Protein AF-A0A956L5M6-F1 (afdb_monomer)

Nearest PDB structures (foldseek):
  8uvk-assembly1_A  TM=6.983E-01  e=7.114E-03  Campylobacter jejuni
  2b7n-assembly1_A  TM=6.073E-01  e=9.674E-01  Helicobacter pylori
  4kwv-assembly1_F  TM=6.230E-01  e=2.844E+00  Homo sapiens
  7xgn-assembly1_B  TM=6.017E-01  e=5.836E+00  Streptomyces pyridomyceticus
  1qpn-assembly1_A  TM=6.376E-01  e=7.875E+00  Mycobacterium tuberculosis H37Rv

pLDDT: mean 85.86, std 18.77, range [33.44, 98.44]

Structure (mmCIF, N/CA/C/O backbone):
data_AF-A0A956L5M6-F1
#
_entry.id   AF-A0A956L5M6-F1
#
loop_
_atom_site.group_PDB
_atom_site.id
_atom_site.type_symbol
_atom_site.label_atom_id
_atom_site.label_alt_id
_atom_site.label_comp_id
_atom_site.label_asym_id
_atom_site.label_entity_id
_atom_site.label_seq_id
_atom_site.pdbx_PDB_ins_code
_atom_site.Cartn_x
_atom_site.Cartn_y
_atom_site.Cartn_z
_atom_site.occupancy
_atom_site.B_iso_or_equiv
_atom_site.auth_seq_id
_atom_site.auth_comp_id
_atom_site.auth_asym_id
_atom_site.auth_atom_id
_atom_site.pdbx_PDB_model_num
ATOM 1 N N . MET A 1 1 ? -26.782 23.041 36.029 1.00 50.81 1 MET A N 1
ATOM 2 C CA . MET A 1 1 ? -25.426 22.561 36.381 1.00 50.81 1 MET A CA 1
ATOM 3 C C . MET A 1 1 ? -25.430 21.042 36.408 1.00 50.81 1 MET A C 1
ATOM 5 O O . MET A 1 1 ? -26.110 20.491 37.263 1.00 50.81 1 MET A O 1
ATOM 9 N N . ARG A 1 2 ? -24.744 20.417 35.442 1.00 42.31 2 ARG A N 1
ATOM 10 C CA . ARG A 1 2 ? -24.200 19.039 35.387 1.00 42.31 2 ARG A CA 1
ATOM 11 C C . ARG A 1 2 ? -23.857 18.788 33.911 1.00 42.31 2 ARG A C 1
ATOM 13 O O . ARG A 1 2 ? -24.755 18.639 33.099 1.00 42.31 2 ARG A O 1
ATOM 20 N N . SER A 1 3 ? -22.668 19.213 33.500 1.00 40.84 3 SER A N 1
ATOM 21 C CA . SER A 1 3 ? -21.453 18.386 33.401 1.00 40.84 3 SER A CA 1
ATOM 22 C C . SER A 1 3 ? -21.388 17.673 32.053 1.00 40.84 3 SER A C 1
ATOM 24 O O . SER A 1 3 ? -21.962 16.610 31.862 1.00 40.84 3 SER A O 1
ATOM 26 N N . SER A 1 4 ? -20.695 18.358 31.146 1.00 44.12 4 SER A N 1
ATOM 27 C CA . SER A 1 4 ? -19.933 17.897 29.990 1.00 44.12 4 SER A CA 1
ATOM 28 C C . SER A 1 4 ? -19.878 16.383 29.766 1.00 44.12 4 SER A C 1
ATOM 30 O O . SER A 1 4 ? -19.154 15.670 30.456 1.00 44.12 4 SER A O 1
ATOM 32 N N . GLY A 1 5 ? -20.550 15.925 28.711 1.00 41.75 5 GLY A N 1
ATOM 33 C CA . GLY A 1 5 ? -20.112 14.752 27.966 1.00 41.75 5 GLY A CA 1
ATOM 34 C C . GLY A 1 5 ? -18.943 15.161 27.076 1.00 41.75 5 GLY A C 1
ATOM 35 O O . GLY A 1 5 ? -19.151 15.595 25.947 1.00 41.75 5 GLY A O 1
ATOM 36 N N . LEU A 1 6 ? -17.719 15.087 27.602 1.00 49.19 6 LEU A N 1
ATOM 37 C CA . LEU A 1 6 ? -16.526 15.025 26.762 1.00 49.19 6 LEU A CA 1
ATOM 38 C C . LEU A 1 6 ? -16.540 13.645 26.106 1.00 49.19 6 LEU A C 1
ATOM 40 O O . LEU A 1 6 ? -16.171 12.652 26.726 1.00 49.19 6 LEU A O 1
ATOM 44 N N . GLY A 1 7 ? -17.047 13.589 24.875 1.00 40.94 7 GLY A N 1
ATOM 45 C CA . GLY A 1 7 ? -16.761 12.475 23.987 1.00 40.94 7 GLY A CA 1
ATOM 46 C C . GLY A 1 7 ? -15.250 12.401 23.828 1.00 40.94 7 GLY A C 1
ATOM 47 O O . GLY A 1 7 ? -14.621 13.394 23.459 1.00 40.94 7 GLY A O 1
ATOM 48 N N . ASP A 1 8 ? -14.683 11.253 24.174 1.00 44.72 8 ASP A N 1
ATOM 49 C CA . ASP A 1 8 ? -13.283 10.924 23.955 1.00 44.72 8 ASP A CA 1
ATOM 50 C C . ASP A 1 8 ? -13.026 10.996 22.442 1.00 44.72 8 ASP A C 1
ATOM 52 O O . ASP A 1 8 ? -13.296 10.066 21.684 1.00 44.72 8 ASP A O 1
ATOM 56 N N . GLY A 1 9 ? -12.593 12.169 21.978 1.00 43.31 9 GLY A N 1
ATOM 57 C CA . GLY A 1 9 ? -12.312 12.493 20.582 1.00 43.31 9 GLY A CA 1
ATOM 58 C C . GLY A 1 9 ? -11.009 11.867 20.102 1.00 43.31 9 GLY A C 1
ATOM 59 O O . GLY A 1 9 ? -10.219 12.527 19.428 1.00 43.31 9 GLY A O 1
ATOM 60 N N . SER A 1 10 ? -10.759 10.608 20.461 1.00 45.53 10 SER A N 1
ATOM 61 C CA . SER A 1 10 ? -9.657 9.837 19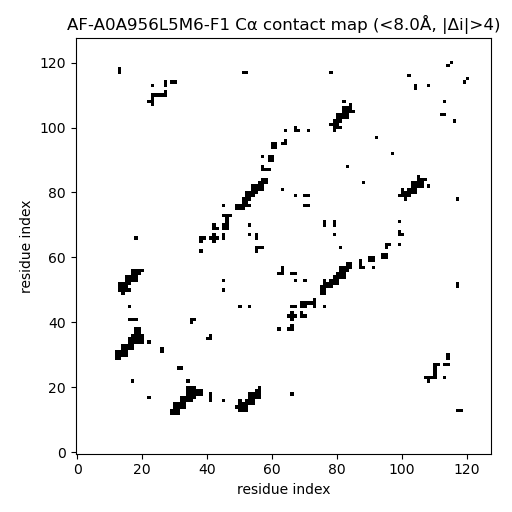.907 1.00 45.53 10 SER A CA 1
ATOM 62 C C . SER A 1 10 ? -10.067 9.391 18.506 1.00 45.53 10 SER A C 1
ATOM 64 O O . SER A 1 10 ? -10.508 8.263 18.286 1.00 45.53 10 SER A O 1
ATOM 66 N N . SER A 1 11 ? -9.993 10.323 17.550 1.00 53.97 11 SER A N 1
ATOM 67 C CA . SER A 1 11 ? -9.967 9.981 16.130 1.00 53.97 11 SER A CA 1
ATOM 68 C C . SER A 1 11 ? -8.773 9.054 15.937 1.00 53.97 11 SER A C 1
ATOM 70 O O . SER A 1 11 ? -7.622 9.494 15.889 1.00 53.97 11 SER A O 1
ATOM 72 N N . SER A 1 12 ? -9.043 7.750 15.956 1.00 71.62 12 SER A N 1
ATOM 73 C CA . SER A 1 12 ? -8.035 6.732 15.713 1.00 71.62 12 SER A CA 1
ATOM 74 C C . SER A 1 12 ? -7.602 6.915 14.267 1.00 71.62 12 SER A C 1
ATOM 76 O O . SER A 1 12 ? -8.362 6.623 13.346 1.00 71.62 12 SER A O 1
ATOM 78 N N . LYS A 1 13 ? -6.423 7.513 14.074 1.00 86.88 13 LYS A N 1
ATOM 79 C CA . LYS A 1 13 ? -5.856 7.746 12.746 1.00 86.88 13 LYS A CA 1
ATOM 80 C C . LYS A 1 13 ? -5.753 6.421 12.006 1.00 86.88 13 LYS A C 1
ATOM 82 O O . LYS A 1 13 ? -5.365 5.416 12.599 1.00 86.88 13 LYS A O 1
ATOM 87 N N . VAL A 1 14 ? -6.051 6.446 10.712 1.00 92.12 14 VAL A N 1
ATOM 88 C CA . VAL A 1 14 ? -5.905 5.265 9.861 1.00 92.12 14 VAL A CA 1
ATOM 89 C C . VAL A 1 14 ? -4.417 4.978 9.696 1.00 92.12 14 VAL A C 1
ATOM 91 O O . VAL A 1 14 ? -3.655 5.855 9.276 1.00 92.12 14 VAL A O 1
ATOM 94 N N . ARG A 1 15 ? -3.992 3.770 10.063 1.00 95.62 15 ARG A N 1
ATOM 95 C CA . ARG A 1 15 ? -2.583 3.375 10.057 1.00 95.62 15 ARG A CA 1
ATOM 96 C C . ARG A 1 15 ? -2.186 2.834 8.699 1.00 95.62 15 ARG A C 1
ATOM 98 O O . ARG A 1 15 ? -2.767 1.871 8.202 1.00 95.62 15 ARG A O 1
ATOM 105 N N . VAL A 1 16 ? -1.149 3.429 8.123 1.00 96.94 16 VAL A N 1
ATOM 106 C CA . VAL A 1 16 ? -0.650 3.081 6.795 1.00 96.94 16 VAL A CA 1
ATOM 107 C C . VAL A 1 16 ? 0.816 2.705 6.886 1.00 96.94 16 VAL A C 1
ATOM 109 O O . VAL A 1 16 ? 1.629 3.497 7.355 1.00 96.94 16 VAL A O 1
ATOM 112 N N . LEU A 1 17 ? 1.165 1.520 6.396 1.00 98.19 17 LEU A N 1
ATOM 113 C CA . LEU A 1 17 ? 2.557 1.165 6.153 1.00 98.19 17 LEU A CA 1
ATOM 114 C C . LEU A 1 17 ? 2.954 1.632 4.752 1.00 98.19 17 LEU A C 1
ATOM 116 O O . LEU A 1 17 ? 2.333 1.234 3.768 1.00 98.19 17 LEU A O 1
ATOM 120 N N . TRP A 1 18 ? 4.008 2.433 4.656 1.00 98.06 18 TRP A N 1
ATOM 121 C CA . TRP A 1 18 ? 4.665 2.784 3.404 1.00 98.06 18 TRP A CA 1
ATOM 122 C C . TRP A 1 18 ? 5.983 2.016 3.278 1.00 98.06 18 TRP A C 1
ATOM 124 O O . TRP A 1 18 ? 6.957 2.316 3.967 1.00 98.06 18 TRP A O 1
ATOM 134 N N . ALA A 1 19 ? 6.020 1.029 2.386 1.00 97.69 19 ALA A N 1
ATOM 135 C CA . ALA A 1 19 ? 7.204 0.241 2.075 1.00 97.69 19 ALA A CA 1
ATOM 136 C C . ALA A 1 19 ? 7.989 0.896 0.924 1.00 97.69 19 ALA A C 1
ATOM 138 O O . ALA A 1 19 ? 7.656 0.714 -0.250 1.00 97.69 19 ALA A O 1
ATOM 139 N N . GLY A 1 20 ? 9.004 1.695 1.262 1.00 94.25 20 GLY A N 1
ATOM 140 C CA . GLY A 1 20 ? 9.789 2.485 0.307 1.00 94.25 20 GLY A CA 1
ATOM 141 C C . GLY A 1 20 ? 10.351 3.777 0.908 1.00 94.25 20 GLY A C 1
ATOM 142 O O . GLY A 1 20 ? 10.255 3.998 2.113 1.00 94.25 20 GLY A O 1
ATOM 143 N N . VAL A 1 21 ? 10.935 4.635 0.062 1.00 88.56 21 VAL A N 1
ATOM 144 C CA . VAL A 1 21 ? 11.706 5.821 0.503 1.00 88.56 21 VAL A CA 1
ATOM 145 C C . VAL A 1 21 ? 11.040 7.175 0.243 1.00 88.56 21 VAL A C 1
ATOM 147 O O . VAL A 1 21 ? 11.436 8.147 0.874 1.00 88.56 21 VAL A O 1
ATOM 150 N N . ASP A 1 22 ? 10.008 7.239 -0.608 1.00 89.88 22 ASP A N 1
ATOM 151 C CA . ASP A 1 22 ? 9.380 8.508 -1.029 1.00 89.88 22 ASP A CA 1
ATOM 152 C C . ASP A 1 22 ? 7.871 8.595 -0.700 1.00 89.88 22 ASP A C 1
ATOM 154 O O . ASP A 1 22 ? 7.039 8.679 -1.614 1.00 89.88 22 ASP A O 1
ATOM 158 N N . PRO A 1 23 ? 7.471 8.542 0.584 1.00 91.19 23 PRO A N 1
ATOM 159 C CA . PRO A 1 23 ? 6.100 8.841 0.992 1.00 91.19 23 PRO A CA 1
ATOM 160 C C . PRO A 1 23 ? 5.761 10.327 0.757 1.00 91.19 23 PRO A C 1
ATOM 162 O O . PRO A 1 23 ? 6.657 11.170 0.706 1.00 91.19 23 PRO A O 1
ATOM 165 N N . PRO A 1 24 ? 4.470 10.697 0.664 1.00 88.56 24 PRO A N 1
ATOM 166 C CA . PRO A 1 24 ? 4.075 12.103 0.663 1.00 88.56 24 PRO A CA 1
ATOM 167 C C . PRO A 1 24 ? 4.484 12.808 1.966 1.00 88.56 24 PRO A C 1
ATOM 169 O O . PRO A 1 24 ? 4.104 12.369 3.053 1.00 88.56 24 PRO A O 1
ATOM 172 N N . ASP A 1 25 ? 5.176 13.944 1.839 1.00 88.44 25 ASP A N 1
ATOM 173 C CA . ASP A 1 25 ? 5.631 14.787 2.951 1.00 88.44 25 ASP A CA 1
ATOM 174 C C . ASP A 1 25 ? 5.061 16.222 2.834 1.00 88.44 25 ASP A C 1
ATOM 176 O O . ASP A 1 25 ? 5.243 16.870 1.796 1.00 88.44 25 ASP A O 1
ATOM 180 N N . PRO A 1 26 ? 4.333 16.739 3.847 1.00 85.81 26 PRO A N 1
ATOM 181 C CA . PRO A 1 26 ? 3.882 16.038 5.055 1.00 85.81 26 PRO A CA 1
ATOM 182 C C . PRO A 1 26 ? 2.786 15.002 4.753 1.00 85.81 26 PRO A C 1
ATOM 184 O O . PRO A 1 26 ? 2.011 15.190 3.807 1.00 85.81 26 PRO A O 1
ATOM 187 N N . PRO A 1 27 ? 2.618 13.952 5.579 1.00 88.19 27 PRO A N 1
ATOM 188 C CA . PRO A 1 27 ? 1.540 12.988 5.389 1.00 88.19 27 PRO A CA 1
ATOM 189 C C . PRO A 1 27 ? 0.148 13.645 5.536 1.00 88.19 27 PRO A C 1
ATOM 191 O O . PRO A 1 27 ? 0.000 14.758 6.072 1.00 88.19 27 PRO A O 1
ATOM 194 N N . PRO A 1 28 ? -0.924 13.010 5.030 1.00 89.50 28 PRO A N 1
ATOM 195 C CA . PRO A 1 28 ? -2.289 13.465 5.291 1.00 89.50 28 PRO A CA 1
ATOM 196 C C . PRO A 1 28 ? -2.606 13.424 6.793 1.00 89.50 28 PRO A C 1
ATOM 198 O O . PRO A 1 28 ? -2.275 12.458 7.469 1.00 89.50 28 PRO A O 1
ATOM 201 N N . ALA A 1 29 ? -3.272 14.455 7.325 1.00 88.69 29 ALA A N 1
ATOM 202 C CA . ALA A 1 29 ? -3.461 14.617 8.776 1.00 88.69 29 ALA A CA 1
ATOM 203 C C . ALA A 1 29 ? -4.267 13.481 9.444 1.00 88.69 29 ALA A C 1
ATOM 205 O O . ALA A 1 29 ? -4.065 13.193 10.625 1.00 88.69 29 ALA A O 1
ATOM 206 N N . ALA A 1 30 ? -5.162 12.846 8.682 1.00 89.50 30 ALA A N 1
ATOM 207 C CA . ALA A 1 30 ? -5.989 11.722 9.119 1.00 89.50 30 ALA A CA 1
ATOM 208 C C . ALA A 1 30 ? -5.252 10.367 9.112 1.00 89.50 30 ALA A C 1
ATOM 210 O O . ALA A 1 30 ? -5.809 9.375 9.581 1.00 89.50 30 ALA A O 1
ATOM 211 N N . LEU A 1 31 ? -4.024 10.316 8.581 1.00 92.62 31 LEU A N 1
ATOM 212 C CA . LEU A 1 31 ? -3.232 9.095 8.466 1.00 92.62 31 LEU A CA 1
ATOM 213 C C . LEU A 1 31 ? -2.062 9.102 9.455 1.00 92.62 31 LEU A C 1
ATOM 215 O O . LEU A 1 31 ? -1.408 10.125 9.669 1.00 92.62 31 LEU A O 1
ATOM 219 N N . ASP A 1 32 ? -1.793 7.937 10.032 1.00 94.56 32 ASP A N 1
ATOM 220 C CA . ASP A 1 32 ? -0.546 7.614 10.724 1.00 94.56 32 ASP A CA 1
ATOM 221 C C . ASP A 1 32 ? 0.321 6.789 9.763 1.00 94.56 32 ASP A C 1
ATOM 223 O O . ASP A 1 32 ? 0.083 5.595 9.573 1.00 94.56 32 ASP A O 1
ATOM 227 N N . VAL A 1 33 ? 1.254 7.452 9.069 1.00 95.25 33 VAL A N 1
ATOM 228 C CA . VAL A 1 33 ? 2.098 6.824 8.040 1.00 95.25 33 VAL A CA 1
ATOM 229 C C . VAL A 1 33 ? 3.403 6.349 8.671 1.00 95.25 33 VAL A C 1
ATOM 231 O O . VAL A 1 33 ? 4.233 7.156 9.084 1.00 95.25 33 VAL A O 1
ATOM 234 N N . VAL A 1 34 ? 3.592 5.033 8.705 1.00 96.81 34 VAL A N 1
ATOM 235 C CA . VAL A 1 34 ? 4.831 4.379 9.130 1.00 96.81 34 VAL A CA 1
ATOM 236 C C . VAL A 1 34 ? 5.643 4.045 7.888 1.00 96.81 34 VAL A C 1
ATOM 238 O O . VAL A 1 34 ? 5.198 3.267 7.048 1.00 96.81 34 VAL A O 1
ATOM 241 N N . CYS A 1 35 ? 6.835 4.620 7.769 1.00 96.38 35 CYS A N 1
ATOM 242 C CA . CYS A 1 35 ? 7.710 4.405 6.620 1.00 96.38 35 CYS A CA 1
ATOM 243 C C . CYS A 1 35 ? 8.770 3.357 6.950 1.00 96.38 35 CYS A C 1
ATOM 245 O O . CYS A 1 35 ? 9.489 3.501 7.937 1.00 96.38 35 CYS A O 1
ATOM 247 N N . GLU A 1 36 ? 8.892 2.336 6.107 1.00 97.69 36 GLU A N 1
ATOM 248 C CA . GLU A 1 36 ? 9.915 1.301 6.231 1.00 97.69 36 GLU A CA 1
ATOM 249 C C . GLU A 1 36 ? 10.570 1.046 4.863 1.00 97.69 36 GLU A C 1
ATOM 251 O O . GLU A 1 36 ? 9.936 0.479 3.970 1.00 97.69 36 GLU A O 1
ATOM 256 N N . PRO A 1 37 ? 11.831 1.464 4.658 1.00 95.81 37 PRO A N 1
ATOM 257 C CA . PRO A 1 37 ? 12.514 1.284 3.380 1.00 95.81 37 PRO A CA 1
ATOM 258 C C . PRO A 1 37 ? 12.992 -0.156 3.136 1.00 95.81 37 PRO A C 1
ATOM 260 O O . PRO A 1 37 ? 13.209 -0.542 1.988 1.00 95.81 37 PRO A O 1
ATOM 263 N N . SER A 1 38 ? 13.182 -0.966 4.182 1.00 97.50 38 SER A N 1
ATOM 264 C CA . SER A 1 38 ? 13.613 -2.356 4.047 1.00 97.50 38 SER A CA 1
ATOM 265 C C . SER A 1 38 ? 12.436 -3.264 3.720 1.00 97.50 38 SER A C 1
ATOM 267 O O . SER A 1 38 ? 11.570 -3.510 4.556 1.00 97.50 38 SER A O 1
ATOM 269 N N . VAL A 1 39 ? 12.454 -3.859 2.528 1.00 96.75 39 VAL A N 1
ATOM 270 C CA . VAL A 1 39 ? 11.417 -4.789 2.045 1.00 96.75 39 VAL A CA 1
ATOM 271 C C . VAL A 1 39 ? 11.166 -5.933 3.030 1.00 96.75 39 VAL A C 1
ATOM 273 O O . VAL A 1 39 ? 10.018 -6.264 3.315 1.00 96.75 39 VAL A O 1
ATOM 276 N N . ALA A 1 40 ? 12.225 -6.515 3.600 1.00 97.50 40 ALA A N 1
ATOM 277 C CA . ALA A 1 40 ? 12.097 -7.617 4.552 1.00 97.50 40 ALA A CA 1
ATOM 278 C C . ALA A 1 40 ? 11.412 -7.182 5.859 1.00 97.50 40 ALA A C 1
ATOM 280 O O . ALA A 1 40 ? 10.590 -7.917 6.409 1.00 97.50 40 ALA A O 1
ATOM 281 N N . VAL A 1 41 ? 11.727 -5.980 6.352 1.00 98.12 41 VAL A N 1
ATOM 282 C CA . VAL A 1 41 ? 11.111 -5.442 7.572 1.00 98.12 41 VAL A CA 1
ATOM 283 C C . VAL A 1 41 ? 9.674 -5.016 7.290 1.00 98.12 41 VAL A C 1
ATOM 285 O O . VAL A 1 41 ? 8.790 -5.373 8.063 1.00 98.12 41 VAL A O 1
ATOM 288 N N . ALA A 1 42 ? 9.420 -4.351 6.163 1.00 98.00 42 ALA A N 1
ATOM 289 C CA . ALA A 1 42 ? 8.087 -3.966 5.721 1.00 98.00 42 ALA A CA 1
ATOM 290 C C . ALA A 1 42 ? 7.167 -5.182 5.551 1.00 98.00 42 ALA A C 1
ATOM 292 O O . ALA A 1 42 ? 6.048 -5.161 6.048 1.00 98.00 42 ALA A O 1
ATOM 293 N N . ALA A 1 43 ? 7.637 -6.266 4.925 1.00 98.19 43 ALA A N 1
ATOM 294 C CA . ALA A 1 43 ? 6.861 -7.499 4.794 1.00 98.19 43 ALA A CA 1
ATOM 295 C C . ALA A 1 43 ? 6.516 -8.095 6.168 1.00 98.19 43 ALA A C 1
ATOM 297 O O . ALA A 1 43 ? 5.364 -8.437 6.424 1.00 98.19 43 ALA A O 1
ATOM 298 N N . ARG A 1 44 ? 7.487 -8.150 7.090 1.00 98.44 44 ARG A N 1
ATOM 299 C CA . ARG A 1 44 ? 7.240 -8.610 8.463 1.00 98.44 44 ARG A CA 1
ATOM 300 C C . ARG A 1 44 ? 6.209 -7.730 9.177 1.00 98.44 44 ARG A C 1
ATOM 302 O O . ARG A 1 44 ? 5.274 -8.258 9.759 1.00 98.44 44 ARG A O 1
ATOM 309 N N . LEU A 1 45 ? 6.359 -6.406 9.111 1.00 98.38 45 LEU A N 1
ATOM 310 C CA . LEU A 1 45 ? 5.426 -5.451 9.716 1.00 98.38 45 LEU A CA 1
ATOM 311 C C . LEU A 1 45 ? 4.019 -5.583 9.120 1.00 98.38 45 LEU A C 1
ATOM 313 O O . LEU A 1 45 ? 3.051 -5.660 9.869 1.00 98.38 45 LEU A O 1
ATOM 317 N N . ALA A 1 46 ? 3.903 -5.682 7.795 1.00 97.56 46 ALA A N 1
ATOM 318 C CA . ALA A 1 46 ? 2.633 -5.902 7.107 1.00 97.56 46 ALA A CA 1
ATOM 319 C C . ALA A 1 46 ? 1.944 -7.201 7.555 1.00 97.56 46 ALA A C 1
ATOM 321 O O . ALA A 1 46 ? 0.718 -7.255 7.622 1.00 97.56 46 ALA A O 1
ATOM 322 N N . GLN A 1 47 ? 2.722 -8.233 7.891 1.00 97.88 47 GLN A N 1
ATOM 323 C CA . GLN A 1 47 ? 2.209 -9.510 8.378 1.00 97.88 47 GLN A CA 1
ATOM 324 C C . GLN A 1 47 ? 1.761 -9.471 9.846 1.00 97.88 47 GLN A C 1
ATOM 326 O O . GLN A 1 47 ? 0.794 -10.143 10.197 1.00 97.88 47 GLN A O 1
ATOM 331 N N . THR A 1 48 ? 2.467 -8.744 10.718 1.00 97.19 48 THR A N 1
ATOM 332 C CA . THR A 1 48 ? 2.290 -8.876 12.178 1.00 97.19 48 THR A CA 1
ATOM 333 C C . THR A 1 48 ? 1.581 -7.704 12.846 1.00 97.19 48 THR A C 1
ATOM 335 O O . THR A 1 48 ? 0.995 -7.878 13.913 1.00 97.19 48 THR A O 1
ATOM 338 N N . GLU A 1 49 ? 1.637 -6.510 12.261 1.00 96.19 49 GLU A N 1
ATOM 339 C CA . GLU A 1 49 ? 1.108 -5.288 12.870 1.00 96.19 49 GLU A CA 1
ATOM 340 C C . GLU A 1 49 ? -0.289 -4.923 12.334 1.00 96.19 49 GLU A C 1
ATOM 342 O O . GLU A 1 49 ? -0.661 -5.292 11.217 1.00 96.19 49 GLU A O 1
ATOM 347 N N . PRO A 1 50 ? -1.101 -4.186 13.113 1.00 92.81 50 PRO A N 1
ATOM 348 C CA . PRO A 1 50 ? -2.441 -3.777 12.706 1.00 92.81 50 PRO A CA 1
ATOM 349 C C . PRO A 1 50 ? -2.403 -2.524 11.815 1.00 92.81 50 PRO A C 1
ATOM 351 O O . PRO A 1 50 ? -2.689 -1.421 12.283 1.00 92.81 50 PRO A O 1
ATOM 354 N N . PHE A 1 51 ? -2.047 -2.684 10.541 1.00 95.88 51 PHE A N 1
ATOM 355 C CA . PHE A 1 51 ? -2.198 -1.630 9.532 1.00 95.88 51 PHE A CA 1
ATOM 356 C C . PHE A 1 51 ? -3.550 -1.736 8.830 1.00 95.88 51 PHE A C 1
ATOM 358 O O . PHE A 1 51 ? -3.977 -2.835 8.499 1.00 95.88 51 PHE A O 1
ATOM 365 N N . ASP A 1 52 ? -4.186 -0.600 8.548 1.00 95.00 52 ASP A N 1
ATOM 366 C CA . ASP A 1 52 ? -5.403 -0.541 7.733 1.00 95.00 52 ASP A CA 1
ATOM 367 C C . ASP A 1 52 ? -5.075 -0.613 6.235 1.00 95.00 52 ASP A C 1
ATOM 369 O O . ASP A 1 52 ? -5.835 -1.179 5.444 1.00 95.00 52 ASP A O 1
ATOM 373 N N . ALA A 1 53 ? -3.926 -0.054 5.841 1.00 96.50 53 ALA A N 1
ATOM 374 C CA . ALA A 1 53 ? -3.448 -0.050 4.466 1.00 96.50 53 ALA A CA 1
ATOM 375 C C . ALA A 1 53 ? -1.936 -0.277 4.372 1.00 96.50 53 ALA A C 1
ATOM 377 O O . ALA A 1 53 ? -1.165 0.163 5.226 1.00 96.50 53 ALA A O 1
ATOM 378 N N . VAL A 1 54 ? -1.512 -0.906 3.279 1.00 98.06 54 VAL A N 1
ATOM 379 C CA . VAL A 1 54 ? -0.105 -1.060 2.904 1.00 98.06 54 VAL A CA 1
ATOM 380 C C . VAL A 1 54 ? 0.097 -0.465 1.515 1.00 98.06 54 VAL A C 1
ATOM 382 O O . VAL A 1 54 ? -0.621 -0.811 0.578 1.00 98.06 54 VAL A O 1
ATOM 385 N N . VAL A 1 55 ? 1.075 0.429 1.384 1.00 97.88 55 VAL A N 1
ATOM 386 C CA . VAL A 1 55 ? 1.519 1.015 0.116 1.00 97.88 55 VAL A CA 1
ATOM 387 C C . VAL A 1 55 ? 2.942 0.557 -0.151 1.00 97.88 55 VAL A C 1
ATOM 389 O O . VAL A 1 55 ? 3.804 0.736 0.705 1.00 97.88 55 VAL A O 1
ATOM 392 N N . VAL A 1 56 ? 3.205 -0.001 -1.330 1.00 97.75 56 VAL A N 1
ATOM 393 C CA . VAL A 1 56 ? 4.556 -0.438 -1.718 1.00 97.75 56 VAL A CA 1
ATOM 394 C C . VAL A 1 56 ? 5.060 0.365 -2.904 1.00 97.75 56 VAL A C 1
ATOM 396 O O . VAL A 1 56 ? 4.311 0.640 -3.843 1.00 97.75 56 VAL A O 1
ATOM 399 N N . ASP A 1 57 ? 6.336 0.734 -2.877 1.00 93.62 57 ASP A N 1
ATOM 400 C CA . ASP A 1 57 ? 7.021 1.292 -4.035 1.00 93.62 57 ASP A CA 1
ATOM 401 C C . ASP A 1 57 ? 7.043 0.290 -5.201 1.00 93.62 57 ASP A C 1
ATOM 403 O O . ASP A 1 57 ? 7.560 -0.819 -5.091 1.00 93.62 57 ASP A O 1
ATOM 407 N N . GLY A 1 58 ? 6.484 0.698 -6.337 1.00 88.88 58 GLY A N 1
ATOM 408 C CA . GLY A 1 58 ? 6.337 -0.104 -7.544 1.00 88.88 58 GLY A CA 1
ATOM 409 C C . GLY A 1 58 ? 7.603 -0.267 -8.384 1.00 88.88 58 GLY A C 1
ATOM 410 O O . GLY A 1 58 ? 7.502 -0.765 -9.501 1.00 88.88 58 GLY A O 1
ATOM 411 N N . GLY A 1 59 ? 8.768 0.184 -7.906 1.00 88.31 59 GLY A N 1
ATOM 412 C CA . GLY A 1 59 ? 10.026 0.114 -8.653 1.00 88.31 59 GLY A CA 1
ATOM 413 C C . GLY A 1 59 ? 10.576 -1.289 -8.897 1.00 88.31 59 GLY A C 1
ATOM 414 O O . GLY A 1 59 ? 11.252 -1.488 -9.904 1.00 88.31 59 GLY A O 1
ATOM 415 N N . ASP A 1 60 ? 10.258 -2.248 -8.027 1.00 93.75 60 ASP A N 1
ATOM 416 C CA . ASP A 1 60 ? 10.680 -3.645 -8.149 1.00 93.75 60 ASP A CA 1
ATOM 417 C C . ASP A 1 60 ? 9.495 -4.608 -7.908 1.00 93.75 60 ASP A C 1
ATOM 419 O O . ASP A 1 60 ? 8.980 -4.679 -6.786 1.00 93.75 60 ASP A O 1
ATOM 423 N N . PRO A 1 61 ? 9.053 -5.379 -8.923 1.00 95.06 61 PRO A N 1
ATOM 424 C CA . PRO A 1 61 ? 7.931 -6.312 -8.793 1.00 95.06 61 PRO A CA 1
ATOM 425 C C . PRO A 1 61 ? 8.113 -7.395 -7.720 1.00 95.06 61 PRO A C 1
ATOM 427 O O . PRO A 1 61 ? 7.129 -7.815 -7.101 1.00 95.06 61 PRO A O 1
ATOM 430 N N . ALA A 1 62 ? 9.349 -7.842 -7.473 1.00 95.31 62 ALA A N 1
ATOM 431 C CA . ALA A 1 62 ? 9.625 -8.851 -6.451 1.00 95.31 62 ALA A CA 1
ATOM 432 C C . ALA A 1 62 ? 9.362 -8.292 -5.044 1.00 95.31 62 ALA A C 1
ATOM 434 O O . ALA A 1 62 ? 8.680 -8.928 -4.237 1.00 95.31 62 ALA A O 1
ATOM 435 N N . SER A 1 63 ? 9.826 -7.068 -4.785 1.00 95.25 63 SER A N 1
ATOM 436 C CA . SER A 1 63 ? 9.551 -6.333 -3.549 1.00 95.25 63 SER A CA 1
ATOM 437 C C . SER A 1 63 ? 8.055 -6.088 -3.333 1.00 95.25 63 SER A C 1
ATOM 439 O O . SER A 1 63 ? 7.548 -6.332 -2.236 1.00 95.25 63 SER A O 1
ATOM 441 N N . VAL A 1 64 ? 7.326 -5.683 -4.382 1.00 97.25 64 VAL A N 1
ATOM 442 C CA . VAL A 1 64 ? 5.861 -5.511 -4.327 1.00 97.25 64 VAL A CA 1
ATOM 443 C C . VAL A 1 64 ? 5.164 -6.815 -3.958 1.00 97.25 64 VAL A C 1
ATOM 445 O O . VAL A 1 64 ? 4.363 -6.841 -3.023 1.00 97.25 64 VAL A O 1
ATOM 448 N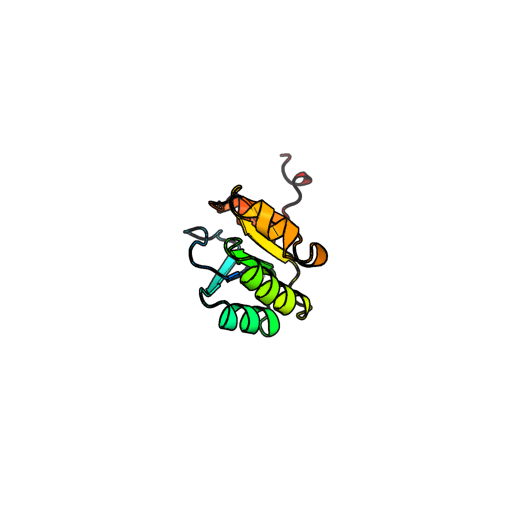 N . SER A 1 65 ? 5.495 -7.905 -4.651 1.00 97.50 65 SER A N 1
ATOM 449 C CA . SER A 1 65 ? 4.895 -9.217 -4.401 1.00 97.50 65 SER A CA 1
ATOM 450 C C . SER A 1 65 ? 5.143 -9.690 -2.970 1.00 97.50 65 SER A C 1
ATOM 452 O O . SER A 1 65 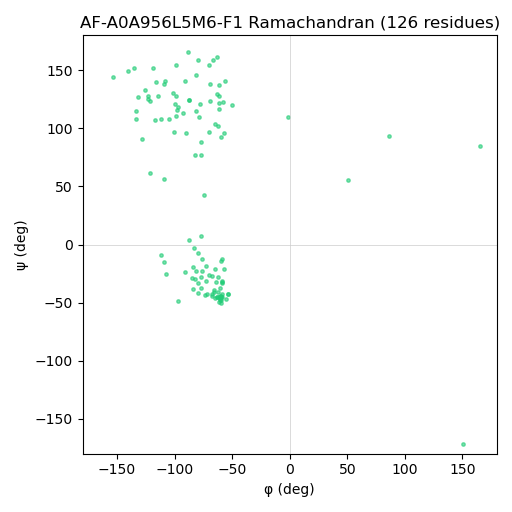? 4.211 -10.136 -2.305 1.00 97.50 65 SER A O 1
ATOM 454 N N . ALA A 1 66 ? 6.374 -9.549 -2.467 1.00 97.62 66 ALA A N 1
ATOM 455 C CA . ALA A 1 66 ? 6.741 -9.982 -1.122 1.00 97.62 66 ALA A CA 1
ATOM 456 C C . ALA A 1 66 ? 5.943 -9.248 -0.032 1.00 97.62 66 ALA A C 1
ATOM 458 O O . ALA A 1 66 ? 5.367 -9.884 0.853 1.00 97.62 66 ALA A O 1
ATOM 459 N N . VAL A 1 67 ? 5.873 -7.915 -0.105 1.00 98.31 67 VAL A N 1
ATOM 460 C CA . VAL A 1 67 ? 5.187 -7.108 0.916 1.00 98.31 67 VAL A CA 1
ATOM 461 C C . VAL A 1 67 ? 3.669 -7.270 0.825 1.00 98.31 67 VAL A C 1
ATOM 463 O O . VAL A 1 67 ? 3.015 -7.435 1.855 1.00 98.31 67 VAL A O 1
ATOM 466 N N . LEU A 1 68 ? 3.087 -7.275 -0.380 1.00 97.75 68 LEU A N 1
ATOM 467 C CA . LEU A 1 68 ? 1.635 -7.407 -0.530 1.00 97.75 68 LEU A CA 1
ATOM 468 C C . LEU A 1 68 ? 1.123 -8.819 -0.234 1.00 97.75 68 LEU A C 1
ATOM 470 O O . LEU A 1 68 ? 0.015 -8.951 0.284 1.00 97.75 68 LEU A O 1
ATOM 474 N N . ALA A 1 69 ? 1.905 -9.869 -0.500 1.00 97.12 69 ALA A N 1
ATOM 475 C CA . ALA A 1 69 ? 1.557 -11.226 -0.075 1.00 97.12 69 ALA A CA 1
ATOM 476 C C . ALA A 1 69 ? 1.565 -11.353 1.457 1.00 97.12 69 ALA A C 1
ATOM 478 O O . ALA A 1 69 ? 0.655 -11.949 2.031 1.00 97.12 69 ALA A O 1
ATOM 479 N N . ALA A 1 70 ? 2.546 -10.740 2.128 1.00 97.56 70 ALA A N 1
ATOM 480 C CA . ALA A 1 70 ? 2.591 -10.684 3.586 1.00 97.56 70 ALA A CA 1
ATOM 481 C C . ALA A 1 70 ? 1.386 -9.915 4.157 1.00 97.56 70 ALA A C 1
ATOM 483 O O . ALA A 1 70 ? 0.706 -10.412 5.054 1.00 97.56 70 ALA A O 1
ATOM 484 N N . ALA A 1 71 ? 1.057 -8.764 3.564 1.00 96.94 71 ALA A N 1
ATOM 485 C CA . ALA A 1 71 ? -0.133 -7.988 3.898 1.00 96.94 71 ALA A CA 1
ATOM 486 C C . ALA A 1 71 ? -1.436 -8.785 3.697 1.00 96.94 71 ALA A C 1
ATOM 488 O O . ALA A 1 71 ? -2.316 -8.750 4.546 1.00 96.94 71 ALA A O 1
ATOM 489 N N . ALA A 1 72 ? -1.553 -9.547 2.604 1.00 95.56 72 ALA A N 1
ATOM 490 C CA . ALA A 1 72 ? -2.730 -10.366 2.304 1.00 95.56 72 ALA A CA 1
ATOM 491 C C . ALA A 1 72 ? -2.963 -11.506 3.311 1.00 95.56 72 ALA A C 1
ATOM 493 O O . ALA A 1 72 ? -4.076 -12.013 3.402 1.00 95.56 72 ALA A O 1
ATOM 494 N N . SER A 1 73 ? -1.925 -11.916 4.046 1.00 94.81 73 SER A N 1
ATOM 495 C CA . SER A 1 73 ? -2.033 -12.911 5.121 1.00 94.81 73 SER A CA 1
ATOM 496 C C . SER A 1 73 ? -2.488 -12.326 6.465 1.00 94.81 73 SER A C 1
ATOM 498 O O . SER A 1 73 ? -2.667 -13.073 7.424 1.00 94.81 73 SER A O 1
ATOM 500 N N . ASN A 1 74 ? -2.667 -11.004 6.542 1.00 94.06 74 ASN A N 1
ATOM 501 C CA . ASN A 1 74 ? -3.094 -10.287 7.735 1.00 94.06 74 ASN A CA 1
ATOM 502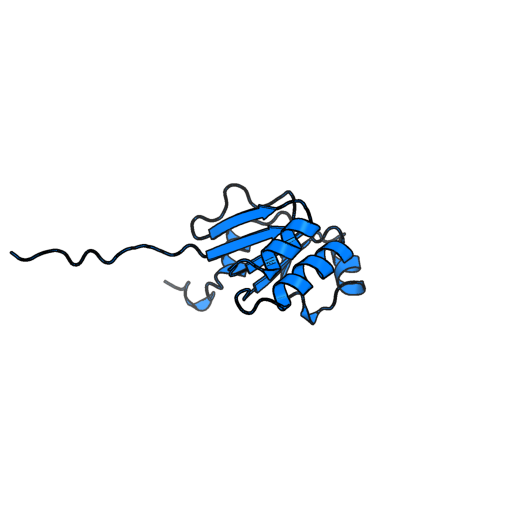 C C . ASN A 1 74 ? -4.500 -9.706 7.532 1.00 94.06 74 ASN A C 1
ATOM 504 O O . ASN A 1 74 ? -4.671 -8.703 6.841 1.00 94.06 74 ASN A O 1
ATOM 508 N N . ASP A 1 75 ? -5.495 -10.286 8.206 1.00 91.62 75 ASP A N 1
ATOM 509 C CA . ASP A 1 75 ? -6.912 -9.893 8.101 1.00 91.62 75 ASP A CA 1
ATOM 510 C C . ASP A 1 75 ? -7.200 -8.434 8.501 1.00 91.62 75 ASP A C 1
ATOM 512 O O . ASP A 1 75 ? -8.291 -7.916 8.251 1.00 91.62 75 ASP A O 1
ATOM 516 N N . ARG A 1 76 ? -6.251 -7.754 9.159 1.00 90.81 76 ARG A N 1
ATOM 517 C CA . ARG A 1 76 ? -6.400 -6.341 9.531 1.00 90.81 76 ARG A CA 1
ATOM 518 C C . ARG A 1 76 ? -6.074 -5.390 8.385 1.00 90.81 76 ARG A C 1
ATOM 520 O O . ARG A 1 76 ? -6.596 -4.277 8.393 1.00 90.81 76 ARG A O 1
ATOM 527 N N . VAL A 1 77 ? -5.282 -5.823 7.401 1.00 93.62 77 VAL A N 1
ATOM 528 C CA . VAL A 1 77 ? -4.955 -5.005 6.232 1.00 93.62 77 VAL A CA 1
ATOM 529 C C . VAL A 1 77 ? -6.124 -5.025 5.259 1.00 93.62 77 VAL A C 1
ATOM 531 O O . VAL A 1 77 ? -6.399 -6.025 4.601 1.00 93.62 77 VAL A O 1
ATOM 534 N N . ARG A 1 78 ? -6.809 -3.888 5.143 1.00 91.44 78 ARG A N 1
ATOM 535 C CA . ARG A 1 78 ? -7.992 -3.737 4.286 1.00 91.44 78 ARG A CA 1
ATOM 536 C C . ARG A 1 78 ? -7.659 -3.268 2.880 1.00 91.44 78 ARG A C 1
ATOM 538 O O . ARG A 1 78 ? -8.475 -3.465 1.989 1.00 91.44 78 ARG A O 1
ATOM 545 N N . ARG A 1 79 ? -6.515 -2.597 2.705 1.00 93.00 79 ARG A N 1
ATOM 546 C CA . ARG A 1 79 ? -6.096 -1.994 1.434 1.00 93.00 79 ARG A CA 1
ATOM 547 C C . ARG A 1 79 ? -4.660 -2.360 1.090 1.00 93.00 79 ARG A C 1
ATOM 549 O O . ARG A 1 79 ? -3.743 -2.100 1.869 1.00 93.00 79 ARG A O 1
ATOM 556 N N . ARG A 1 80 ? -4.457 -2.889 -0.114 1.00 95.50 80 ARG A N 1
ATOM 557 C CA . ARG A 1 80 ? -3.138 -3.200 -0.689 1.00 95.50 80 ARG A CA 1
ATOM 558 C C . ARG A 1 80 ? -2.897 -2.367 -1.941 1.00 95.50 80 ARG A C 1
ATOM 560 O O . ARG A 1 80 ? -3.510 -2.583 -2.986 1.00 95.50 80 ARG A O 1
ATOM 567 N N . LEU A 1 81 ? -2.021 -1.380 -1.816 1.00 96.06 81 LEU A N 1
ATOM 568 C CA . LEU A 1 81 ? -1.797 -0.336 -2.809 1.00 96.06 81 LEU A CA 1
ATOM 569 C C . LEU A 1 81 ? -0.352 -0.385 -3.318 1.00 96.06 81 LEU A C 1
ATOM 571 O O . LEU A 1 81 ? 0.570 -0.763 -2.595 1.00 96.06 81 LEU A O 1
ATOM 575 N N . VAL A 1 82 ? -0.139 0.064 -4.552 1.00 96.31 82 VAL A N 1
ATOM 576 C CA . VAL A 1 82 ? 1.205 0.206 -5.136 1.00 96.31 82 VAL A CA 1
ATOM 577 C C . VAL A 1 82 ? 1.399 1.624 -5.642 1.00 96.31 82 VAL A C 1
ATOM 579 O O . VAL A 1 82 ? 0.540 2.137 -6.347 1.00 96.31 82 VAL A O 1
ATOM 582 N N . ALA A 1 83 ? 2.526 2.257 -5.333 1.00 96.00 83 ALA A N 1
ATOM 583 C CA . ALA A 1 83 ? 2.907 3.558 -5.874 1.00 96.00 83 ALA A CA 1
ATOM 584 C C . ALA A 1 83 ? 3.888 3.375 -7.039 1.00 96.00 83 ALA A C 1
ATOM 586 O O . ALA A 1 83 ? 5.032 2.995 -6.816 1.00 96.00 83 ALA A O 1
ATOM 587 N N . SER A 1 84 ? 3.483 3.658 -8.278 1.00 94.81 84 SER A N 1
ATOM 588 C CA . SER A 1 84 ? 4.274 3.339 -9.476 1.00 94.81 84 SER A CA 1
ATOM 589 C C . SER A 1 84 ? 4.326 4.484 -10.490 1.00 94.81 84 SER A C 1
ATOM 591 O O . SER A 1 84 ? 3.410 5.305 -10.581 1.00 94.81 84 SER A O 1
ATOM 593 N N . THR A 1 85 ? 5.408 4.546 -11.266 1.00 93.88 85 THR A N 1
ATOM 594 C CA . THR A 1 85 ? 5.518 5.398 -12.459 1.00 93.88 85 THR A CA 1
ATOM 595 C C . THR A 1 85 ? 5.006 4.670 -13.709 1.00 93.88 85 THR A C 1
ATOM 597 O O . THR A 1 85 ? 4.892 3.446 -13.748 1.00 93.88 85 THR A O 1
ATOM 600 N N . TYR A 1 86 ? 4.776 5.413 -14.796 1.00 90.56 86 TYR A N 1
ATOM 601 C CA . TYR A 1 86 ? 4.400 4.822 -16.088 1.00 90.56 86 TYR A CA 1
ATOM 602 C C . TYR A 1 86 ? 5.445 3.831 -16.636 1.00 90.56 86 TYR A C 1
ATOM 604 O O . TYR A 1 86 ? 5.095 2.866 -17.307 1.00 90.56 86 TYR A O 1
ATOM 612 N N . THR A 1 87 ? 6.730 4.043 -16.336 1.00 91.81 87 THR A N 1
ATOM 613 C CA . THR A 1 87 ? 7.822 3.173 -16.799 1.00 91.81 87 THR A CA 1
ATOM 614 C C . THR A 1 87 ? 7.919 1.863 -16.019 1.00 91.81 87 THR A C 1
ATOM 616 O O . THR A 1 87 ? 8.373 0.864 -16.567 1.00 91.81 87 THR A O 1
ATOM 619 N N . GLN A 1 88 ? 7.485 1.856 -14.759 1.00 91.50 88 GLN A N 1
ATOM 620 C CA . GLN A 1 88 ? 7.509 0.687 -13.876 1.00 91.50 88 GLN A CA 1
ATOM 621 C C . GLN A 1 88 ? 6.272 -0.207 -14.059 1.00 91.50 88 GLN A C 1
ATOM 623 O O . GLN A 1 88 ? 6.349 -1.425 -13.886 1.00 91.50 88 GLN A O 1
ATOM 628 N N . LEU A 1 89 ? 5.140 0.385 -14.457 1.00 90.31 89 LEU A N 1
ATOM 629 C CA . LEU A 1 89 ? 3.851 -0.297 -14.572 1.00 90.31 89 LEU A CA 1
ATOM 630 C C . LEU A 1 89 ? 3.871 -1.577 -15.436 1.00 90.31 89 LEU A C 1
ATOM 632 O O . LEU A 1 89 ? 3.287 -2.568 -14.997 1.00 90.31 89 LEU A O 1
ATOM 636 N N . PRO A 1 90 ? 4.546 -1.635 -16.606 1.00 91.06 90 PRO A N 1
ATOM 637 C CA . PRO A 1 90 ? 4.591 -2.863 -17.401 1.00 91.06 90 PRO A CA 1
ATOM 638 C C . PRO A 1 90 ? 5.219 -4.049 -16.659 1.00 91.06 90 PRO A C 1
ATOM 640 O O . PRO A 1 90 ? 4.744 -5.173 -16.802 1.00 91.06 90 PRO A O 1
ATOM 643 N N . GLY A 1 91 ? 6.258 -3.804 -15.851 1.00 90.50 91 GLY A N 1
ATOM 644 C CA . GLY A 1 91 ? 6.890 -4.842 -15.032 1.00 90.50 91 GLY A CA 1
ATOM 645 C C . GLY A 1 91 ? 5.954 -5.343 -13.936 1.00 90.50 91 GLY A C 1
ATOM 646 O O . GLY A 1 91 ? 5.803 -6.546 -13.757 1.00 90.50 91 GLY A O 1
ATOM 647 N N . LEU A 1 92 ? 5.245 -4.428 -13.268 1.00 91.44 92 LEU A N 1
ATOM 648 C CA . LEU A 1 92 ? 4.259 -4.789 -12.248 1.00 91.44 92 LEU A CA 1
ATOM 649 C C . LEU A 1 92 ? 3.126 -5.653 -12.805 1.00 91.44 92 LEU A C 1
ATOM 651 O O . LEU A 1 92 ? 2.790 -6.668 -12.210 1.00 91.44 92 LEU A O 1
ATOM 655 N N . VAL A 1 93 ? 2.560 -5.270 -13.952 1.00 90.31 93 VAL A N 1
ATOM 656 C CA . VAL A 1 93 ? 1.457 -6.010 -14.589 1.00 90.31 93 VAL A CA 1
ATOM 657 C C . VAL A 1 93 ? 1.892 -7.409 -15.030 1.00 90.31 93 VAL A C 1
ATOM 659 O O . VAL A 1 93 ? 1.080 -8.330 -15.031 1.00 90.31 93 VAL A O 1
ATOM 662 N N . ARG A 1 94 ? 3.159 -7.573 -15.424 1.00 92.62 94 ARG A N 1
ATOM 663 C CA . ARG A 1 94 ? 3.692 -8.858 -15.882 1.00 92.62 94 ARG A CA 1
ATOM 664 C C . ARG A 1 94 ? 4.037 -9.797 -14.727 1.00 92.62 94 ARG A C 1
ATOM 666 O O . ARG A 1 94 ? 3.783 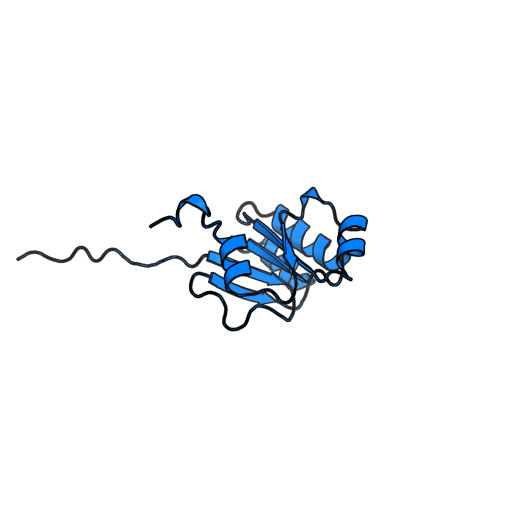-10.993 -14.836 1.00 92.62 94 ARG A O 1
ATOM 673 N N . ASP A 1 95 ? 4.635 -9.258 -13.667 1.00 93.75 95 ASP A N 1
ATOM 674 C CA . ASP A 1 95 ? 5.380 -10.055 -12.688 1.00 93.75 95 ASP A CA 1
ATOM 675 C C . ASP A 1 95 ? 4.709 -10.120 -11.298 1.00 93.75 95 ASP A C 1
ATOM 677 O O . ASP A 1 95 ? 5.145 -10.905 -10.458 1.00 93.75 95 ASP A O 1
ATOM 681 N N . VAL A 1 96 ? 3.648 -9.340 -11.039 1.00 93.81 96 VAL A N 1
ATOM 682 C CA . VAL A 1 96 ? 2.894 -9.360 -9.768 1.00 93.81 96 VAL A CA 1
ATOM 683 C C . VAL A 1 96 ? 1.513 -9.985 -9.967 1.00 93.81 96 VAL A C 1
ATOM 685 O O . VAL A 1 96 ? 0.812 -9.673 -10.928 1.00 93.81 96 VAL A O 1
ATOM 688 N N . ASP A 1 97 ? 1.077 -10.832 -9.027 1.00 92.31 97 ASP A N 1
ATOM 689 C CA . ASP A 1 97 ? -0.298 -11.344 -9.016 1.00 92.31 97 ASP A CA 1
ATOM 690 C C . ASP A 1 97 ? -1.294 -10.182 -8.863 1.00 92.31 97 ASP A C 1
ATOM 692 O O . ASP A 1 97 ? -1.338 -9.499 -7.836 1.00 92.31 97 ASP A O 1
ATOM 696 N N . ALA A 1 98 ? -2.133 -9.985 -9.882 1.00 86.56 98 ALA A N 1
ATOM 697 C CA . ALA A 1 98 ? -3.148 -8.938 -9.920 1.00 86.56 98 ALA A CA 1
ATOM 698 C C . ALA A 1 98 ? -4.144 -9.005 -8.745 1.00 86.56 98 ALA A C 1
ATOM 700 O O . ALA A 1 98 ? -4.764 -7.999 -8.421 1.00 86.56 98 ALA A O 1
ATOM 701 N N . ARG A 1 99 ? -4.292 -10.157 -8.076 1.00 91.12 99 ARG A N 1
ATOM 702 C CA . ARG A 1 99 ? -5.146 -10.309 -6.883 1.00 91.12 99 ARG A CA 1
ATOM 703 C C . ARG A 1 99 ? -4.564 -9.649 -5.633 1.00 91.12 99 ARG A C 1
ATOM 705 O O . ARG A 1 99 ? -5.296 -9.436 -4.667 1.00 91.12 99 ARG A O 1
ATOM 712 N N . LEU A 1 100 ? -3.262 -9.366 -5.629 1.00 92.25 100 LEU A N 1
ATOM 713 C CA . LEU A 1 100 ? -2.584 -8.701 -4.517 1.00 92.25 100 LEU A CA 1
ATOM 714 C C . LEU A 1 100 ? -2.747 -7.182 -4.566 1.00 92.25 100 LEU A C 1
ATOM 716 O O . LEU A 1 100 ? -2.737 -6.549 -3.514 1.00 92.25 100 LEU A O 1
ATOM 720 N N . ILE A 1 101 ? -2.881 -6.602 -5.762 1.00 92.81 101 ILE A N 1
ATOM 721 C CA . ILE A 1 101 ? -2.945 -5.152 -5.964 1.00 92.81 101 ILE A CA 1
ATOM 722 C C . ILE A 1 101 ? -4.404 -4.725 -6.102 1.00 92.81 101 ILE A C 1
ATOM 724 O O . ILE A 1 101 ? -5.063 -5.047 -7.084 1.00 92.81 101 ILE A O 1
ATOM 728 N N . GLU A 1 102 ? -4.895 -3.922 -5.164 1.00 93.06 102 GLU A N 1
ATOM 729 C CA . GLU A 1 102 ? -6.231 -3.328 -5.279 1.00 93.06 102 GLU A CA 1
ATOM 730 C C . GLU A 1 102 ? -6.214 -2.055 -6.123 1.00 93.06 102 GLU A C 1
ATOM 732 O O . GLU A 1 102 ? -7.139 -1.792 -6.891 1.00 93.06 102 GLU A O 1
ATOM 737 N N . ARG A 1 103 ? -5.162 -1.240 -5.986 1.00 93.44 103 ARG A N 1
ATOM 738 C CA . ARG A 1 103 ? -5.052 0.034 -6.700 1.00 93.44 103 ARG A CA 1
ATOM 739 C C . ARG A 1 103 ? -3.602 0.451 -6.905 1.00 93.44 103 ARG A C 1
ATOM 741 O O . ARG A 1 103 ? -2.760 0.294 -6.021 1.00 93.44 103 ARG A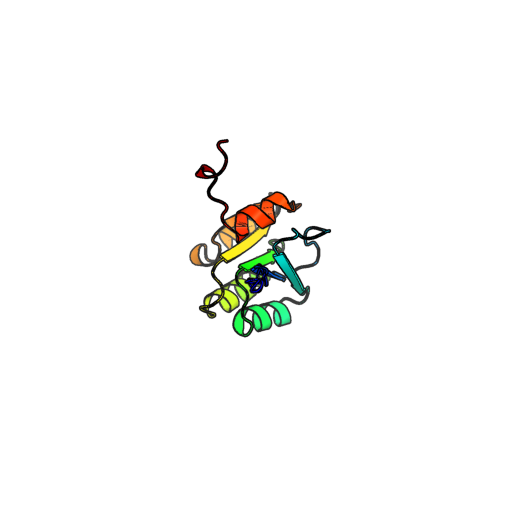 O 1
ATOM 748 N N . VAL A 1 104 ? -3.345 1.065 -8.058 1.00 94.88 104 VAL A N 1
ATOM 749 C CA . VAL A 1 104 ? -2.073 1.720 -8.372 1.00 94.88 104 VAL A CA 1
ATOM 750 C C . VAL A 1 104 ? -2.212 3.233 -8.196 1.00 94.88 104 VAL A C 1
ATOM 752 O O . VAL A 1 104 ? -3.143 3.857 -8.707 1.00 94.88 104 VAL A O 1
ATOM 755 N N . LEU A 1 105 ? -1.276 3.829 -7.467 1.00 95.25 105 LEU A N 1
ATOM 756 C CA . LEU A 1 105 ? -1.112 5.260 -7.275 1.00 95.25 105 LEU A CA 1
ATOM 757 C C . LEU A 1 105 ? -0.004 5.747 -8.212 1.00 95.25 105 LEU A C 1
ATOM 759 O O . LEU A 1 105 ? 1.131 5.285 -8.128 1.00 95.25 105 LEU A O 1
ATOM 763 N N . ALA A 1 106 ? -0.324 6.686 -9.099 1.00 94.69 106 ALA A N 1
ATOM 764 C CA . ALA A 1 106 ? 0.681 7.344 -9.923 1.00 94.69 106 ALA A CA 1
ATOM 765 C C . ALA A 1 106 ? 1.667 8.126 -9.043 1.00 94.69 106 ALA A C 1
ATOM 767 O O . ALA A 1 106 ? 1.241 8.910 -8.194 1.00 94.69 106 ALA A O 1
ATOM 768 N N . LYS A 1 107 ? 2.967 7.911 -9.254 1.00 93.31 107 LYS A N 1
ATOM 769 C CA . LYS A 1 107 ? 4.037 8.702 -8.635 1.00 93.31 107 LYS A CA 1
ATOM 770 C C . LYS A 1 107 ? 4.273 10.030 -9.383 1.00 93.31 107 LYS A C 1
ATOM 772 O O . LYS A 1 107 ? 4.205 10.027 -10.614 1.00 93.31 107 LYS A O 1
ATOM 777 N N . PRO A 1 108 ? 4.635 11.126 -8.684 1.00 93.75 108 PRO A N 1
ATOM 778 C CA . PRO A 1 108 ? 4.728 11.249 -7.223 1.00 93.75 108 PRO A CA 1
ATOM 779 C C . PRO A 1 108 ? 3.341 11.201 -6.562 1.00 93.75 108 PRO A C 1
ATOM 781 O O . PRO A 1 108 ? 2.393 11.800 -7.064 1.00 93.75 108 PRO A O 1
ATOM 784 N N . VAL A 1 109 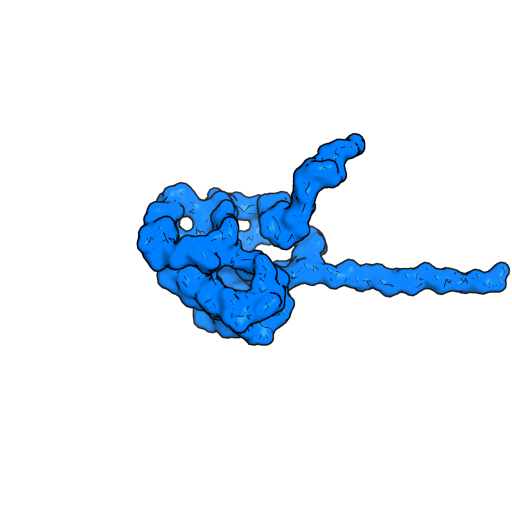? 3.219 10.483 -5.438 1.00 95.06 109 VAL A N 1
ATOM 785 C CA . VAL A 1 109 ? 1.925 10.311 -4.759 1.00 95.06 109 VAL A CA 1
ATOM 786 C C . VAL A 1 109 ? 1.597 11.567 -3.964 1.00 95.06 109 VAL A C 1
ATOM 788 O O . VAL A 1 109 ? 2.339 11.951 -3.064 1.00 95.06 109 VAL A O 1
ATOM 791 N N . SER A 1 110 ? 0.471 12.207 -4.274 1.00 94.06 110 SER A N 1
ATOM 792 C CA . SER A 1 110 ? 0.027 13.387 -3.525 1.00 94.06 110 SER A CA 1
ATOM 793 C C . SER A 1 110 ? -0.660 13.015 -2.206 1.00 94.06 110 SER A C 1
ATOM 795 O O . SER A 1 110 ? -1.210 11.923 -2.047 1.00 94.06 110 SER A O 1
ATOM 797 N N . ARG A 1 111 ? -0.707 13.966 -1.262 1.00 93.44 111 ARG A N 1
ATOM 798 C CA . ARG A 1 111 ? -1.430 13.811 0.015 1.00 93.44 111 ARG A CA 1
ATOM 799 C C . ARG A 1 111 ? -2.901 13.441 -0.197 1.00 93.44 111 ARG A C 1
ATOM 801 O O . ARG A 1 111 ? -3.399 12.513 0.432 1.00 93.44 111 ARG A O 1
ATOM 808 N N . ALA A 1 112 ? -3.579 14.149 -1.102 1.00 90.88 112 ALA A N 1
ATOM 809 C CA . ALA A 1 112 ? -4.984 13.902 -1.417 1.00 90.88 112 ALA A CA 1
ATOM 810 C C . ALA A 1 112 ? -5.178 12.508 -2.022 1.00 90.88 112 ALA A C 1
ATOM 812 O O . ALA A 1 112 ? -6.050 11.763 -1.593 1.00 90.88 112 ALA A O 1
ATOM 813 N N . GLN A 1 113 ? -4.317 12.120 -2.964 1.00 93.06 113 GLN A N 1
ATOM 814 C CA . GLN A 1 113 ? -4.367 10.802 -3.589 1.00 93.06 113 GLN A CA 1
ATOM 815 C C . GLN A 1 113 ? -4.206 9.669 -2.570 1.00 93.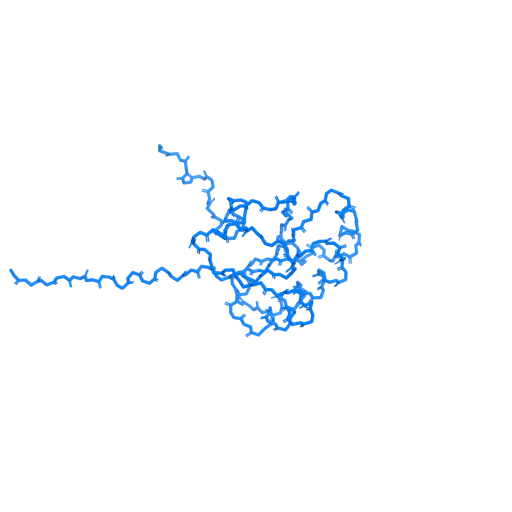06 113 GLN A C 1
ATOM 817 O O . GLN A 1 113 ? -4.970 8.707 -2.624 1.00 93.06 113 GLN A O 1
ATOM 822 N N . LEU A 1 114 ? -3.256 9.788 -1.635 1.00 93.50 114 LEU A N 1
ATOM 823 C CA . LEU A 1 114 ? -3.080 8.799 -0.572 1.00 93.50 114 LEU A CA 1
ATOM 824 C C . LEU A 1 114 ? -4.302 8.754 0.359 1.00 93.50 114 LEU A C 1
ATOM 826 O O . LEU A 1 114 ? -4.802 7.671 0.648 1.00 93.50 114 LEU A O 1
ATOM 830 N N . ALA A 1 115 ? -4.819 9.911 0.785 1.00 92.25 115 ALA A N 1
ATOM 831 C CA . ALA A 1 115 ? -6.002 9.979 1.642 1.00 92.25 115 ALA A CA 1
ATOM 832 C C . ALA A 1 115 ? -7.231 9.336 0.980 1.00 92.25 115 ALA A C 1
ATOM 834 O O . ALA A 1 115 ? -7.875 8.488 1.592 1.00 92.25 115 ALA A O 1
ATOM 835 N N . HIS A 1 116 ? -7.512 9.672 -0.283 1.00 90.44 116 HIS A N 1
ATOM 836 C CA . HIS A 1 116 ? -8.624 9.088 -1.036 1.00 90.44 116 HIS A CA 1
ATOM 837 C C . HIS A 1 116 ? -8.468 7.581 -1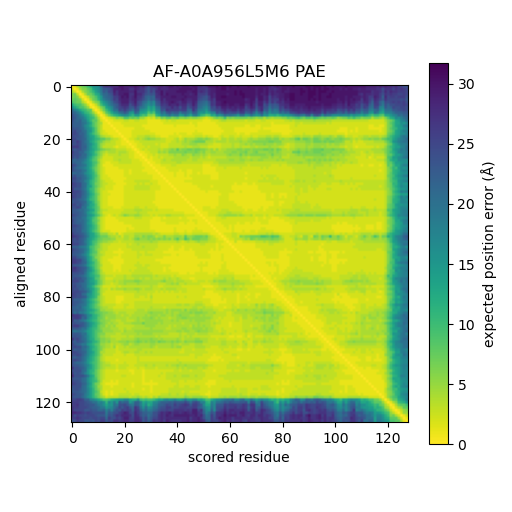.233 1.00 90.44 116 HIS A C 1
ATOM 839 O O . HIS A 1 116 ? -9.445 6.852 -1.120 1.00 90.44 116 HIS A O 1
ATOM 845 N N . ALA A 1 117 ? -7.256 7.100 -1.519 1.00 91.81 117 ALA A N 1
ATOM 846 C CA . ALA A 1 117 ? -7.020 5.676 -1.742 1.00 91.81 117 ALA A CA 1
ATOM 847 C C . ALA A 1 117 ? -7.153 4.822 -0.471 1.00 91.81 117 ALA A C 1
ATOM 849 O O . ALA A 1 117 ? -7.427 3.629 -0.575 1.00 91.81 117 ALA A O 1
ATOM 850 N N . VAL A 1 118 ? -6.933 5.415 0.705 1.00 91.56 118 VAL A N 1
ATOM 851 C CA . VAL A 1 118 ? -6.926 4.704 1.990 1.00 91.56 118 VAL A CA 1
ATOM 852 C C . VAL A 1 118 ? -8.266 4.818 2.717 1.00 91.56 118 VAL A C 1
ATOM 854 O O . VAL A 1 118 ? -8.794 3.808 3.174 1.00 91.56 118 VAL A O 1
ATOM 857 N N . ILE A 1 119 ? -8.812 6.031 2.831 1.00 88.50 119 ILE A N 1
ATOM 858 C CA . ILE A 1 119 ? -10.023 6.302 3.623 1.00 88.50 119 ILE A CA 1
ATOM 859 C C . ILE A 1 119 ? -11.294 6.002 2.820 1.00 88.50 119 ILE A C 1
ATOM 861 O O . ILE A 1 119 ? -12.335 5.772 3.420 1.00 88.50 119 ILE A O 1
ATOM 865 N N . ASP A 1 120 ? -11.201 5.945 1.486 1.00 68.38 120 ASP A N 1
ATOM 866 C CA . ASP A 1 120 ? -12.351 5.766 0.594 1.00 68.38 120 ASP A CA 1
ATOM 867 C C . ASP A 1 120 ? -13.455 6.779 0.940 1.00 68.38 120 ASP A C 1
ATOM 869 O O . ASP A 1 120 ? -14.582 6.428 1.272 1.00 68.38 120 ASP A O 1
ATOM 873 N N . ALA A 1 121 ? -13.099 8.071 0.928 1.00 49.38 121 ALA A N 1
ATOM 874 C CA . ALA A 1 121 ? -14.114 9.116 0.921 1.00 49.38 121 ALA A CA 1
ATOM 875 C C . ALA A 1 121 ? -14.906 8.935 -0.373 1.00 49.38 121 ALA A C 1
ATOM 877 O O . ALA A 1 121 ? -14.405 9.249 -1.458 1.00 49.38 121 ALA A O 1
ATOM 878 N N . ASP A 1 122 ? -16.091 8.347 -0.240 1.00 39.03 122 ASP A N 1
ATOM 879 C CA . ASP A 1 122 ? -17.035 8.173 -1.322 1.00 39.03 122 ASP A CA 1
ATOM 880 C C . ASP A 1 122 ? -17.199 9.538 -2.015 1.00 39.03 122 ASP A C 1
ATOM 882 O O . ASP A 1 122 ? -17.557 10.522 -1.355 1.00 39.03 122 ASP A O 1
ATOM 886 N N . PRO A 1 123 ? -16.897 9.667 -3.320 1.00 41.53 123 PRO A N 1
ATOM 887 C CA . PRO A 1 123 ? -17.062 10.937 -4.021 1.00 41.53 123 PRO A CA 1
ATOM 888 C C . PRO A 1 123 ? -18.513 11.446 -3.979 1.00 41.53 123 PRO A C 1
ATOM 890 O O . PRO A 1 123 ? -18.749 12.611 -4.297 1.00 41.53 123 PRO A O 1
ATOM 893 N N . SER A 1 124 ? -19.482 10.616 -3.572 1.00 36.66 124 SER A N 1
ATOM 894 C CA . SER A 1 124 ? -20.879 11.013 -3.402 1.00 36.66 124 SER A CA 1
ATOM 895 C C . SER A 1 124 ? -21.186 11.829 -2.133 1.00 36.66 124 SER A C 1
ATOM 897 O O . SER A 1 124 ? -22.238 12.463 -2.100 1.00 36.66 124 SER A O 1
ATOM 899 N N . GLU A 1 125 ? -20.282 11.937 -1.146 1.00 35.06 125 GLU A N 1
ATOM 900 C CA . GLU A 1 125 ? -20.459 12.845 0.012 1.00 35.06 125 GLU A CA 1
ATOM 901 C C . GLU A 1 125 ? -19.932 14.279 -0.228 1.00 35.06 125 GLU A C 1
ATOM 903 O O . GLU A 1 125 ? -19.990 15.125 0.662 1.00 35.06 125 GLU A O 1
ATOM 908 N N . SER A 1 126 ? -19.449 14.603 -1.435 1.00 33.44 126 SER A N 1
ATOM 909 C CA . SER A 1 126 ? -19.001 15.958 -1.816 1.00 33.44 126 SER A CA 1
ATOM 910 C C . SER A 1 126 ? -19.941 16.650 -2.810 1.00 33.44 126 SER A C 1
ATOM 912 O O . SER A 1 126 ? -19.521 17.115 -3.869 1.00 33.44 126 SER A O 1
ATOM 914 N N . VAL A 1 127 ? -21.219 16.763 -2.441 1.00 37.59 127 VAL A N 1
ATOM 915 C CA . VAL A 1 127 ? -22.119 17.796 -2.978 1.00 37.59 127 VAL A CA 1
ATOM 916 C C . VAL A 1 127 ? -22.779 18.518 -1.809 1.00 37.59 127 VAL A C 1
ATOM 918 O O . VAL A 1 127 ? -23.837 18.100 -1.345 1.00 37.59 127 VAL A O 1
ATOM 921 N N . ILE A 1 128 ? -22.151 19.602 -1.350 1.00 33.97 128 ILE A N 1
ATOM 922 C CA . ILE A 1 128 ? -22.826 20.737 -0.703 1.00 33.97 128 ILE A CA 1
ATOM 923 C C . ILE A 1 128 ? -22.132 22.017 -1.163 1.00 33.97 128 ILE A C 1
ATOM 925 O O . ILE A 1 128 ? -20.887 22.076 -1.042 1.00 33.97 128 ILE A O 1
#

Secondary structure (DSSP, 8-state):
------------PEEEEEESS---SSPPTTEEEEEE--HHHHHHHHHHS--SEEEEETT-HHHHHHHHHHHHT-TT--EEEEEE-TTTHHHHHHHS-TTT-SEEEESSPPHHHHHHHHH---GGG---

Foldseek 3Di:
DDDDPPDPPCLPAQEEEEAADQDAPPAQPSYDYDYDPDLVVLLVCLQPPQHQEYEYELQDLVSLQSNLVSNVNHPNHNAYEYEYEPVSVVVNVVRHDPVSHPYYAYPPHHNVNVCCRRVVPPPVVPDD

Solvent-accessible surface area (backbone atoms only — not comparable to full-atom values): 7335 Å² total; per-residue (Å²): 142,84,78,82,84,77,71,84,80,73,75,76,53,51,31,29,40,34,33,37,88,79,74,44,84,73,63,40,90,66,46,44,76,47,76,30,64,49,58,72,58,31,17,49,44,38,42,73,49,85,28,43,25,39,37,26,45,32,85,41,36,67,57,35,43,52,28,34,53,28,23,71,72,17,91,58,43,78,41,37,36,31,41,29,43,84,86,31,43,65,52,36,69,73,66,31,67,69,89,50,52,77,45,79,40,60,56,84,54,46,42,67,58,53,45,46,73,68,70,56,69,59,76,82,80,74,80,129

Mean predicted aligned error: 7.52 Å

Sequence (128 aa):
MRSSGLGDGSSSKVRVLWAGVDPPDPPPAALDVVCEPSVAVAARLAQTEPFDAVVVDGGDPASVSAVLAAAASNDRVRRRLVASTYTQLPGLVRDVDARLIERVLAKPVSRAQLAHAVIDADPSESVI

Radius of gyration: 16.38 Å; Cα contacts (8 Å, |Δi|>4): 224; chains: 1; bounding box: 39×36×54 Å